Protein AF-A0A0F9KT64-F1 (afdb_monomer)

pLDDT: mean 84.32, std 17.08, range [48.06, 98.5]

Structure (mmCIF, N/CA/C/O backbone):
data_AF-A0A0F9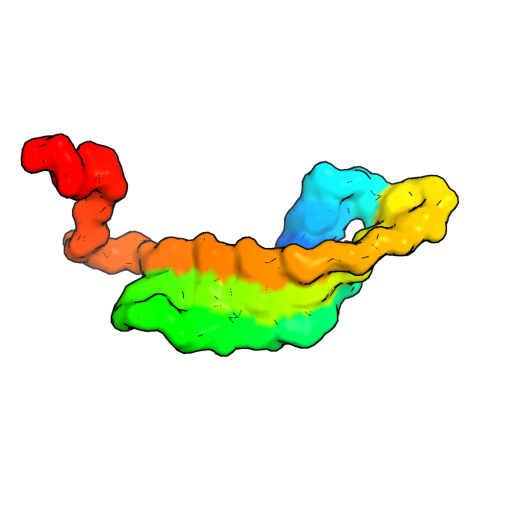KT64-F1
#
_entry.id   AF-A0A0F9KT64-F1
#
loop_
_atom_site.group_PDB
_atom_site.id
_atom_site.type_symbol
_atom_site.label_atom_id
_atom_site.label_alt_id
_atom_site.label_comp_id
_atom_site.label_asym_id
_atom_site.label_entity_id
_atom_site.label_seq_id
_atom_site.pdbx_PDB_ins_code
_atom_site.Cartn_x
_atom_site.Cartn_y
_atom_site.Cartn_z
_atom_site.occupancy
_atom_site.B_iso_or_equiv
_atom_site.auth_seq_id
_atom_site.auth_comp_id
_atom_site.auth_asym_id
_atom_site.auth_atom_id
_atom_site.pdbx_PDB_model_num
ATOM 1 N N . MET A 1 1 ? 13.539 9.089 -4.738 1.00 80.50 1 MET A N 1
ATOM 2 C CA . MET A 1 1 ? 12.473 8.712 -3.791 1.00 80.50 1 MET A CA 1
ATOM 3 C C . MET A 1 1 ? 12.647 7.236 -3.544 1.00 80.50 1 MET A C 1
ATOM 5 O O . MET A 1 1 ? 12.556 6.482 -4.505 1.00 80.50 1 MET A O 1
ATOM 9 N N . THR A 1 2 ? 13.020 6.861 -2.325 1.00 89.25 2 THR A N 1
ATOM 10 C CA . THR A 1 2 ? 13.169 5.453 -1.935 1.00 89.25 2 THR A CA 1
ATOM 11 C C . THR A 1 2 ? 11.792 4.832 -1.643 1.00 89.25 2 THR A C 1
ATOM 13 O O . THR A 1 2 ? 10.818 5.584 -1.498 1.00 89.25 2 THR A O 1
ATOM 16 N N . PRO A 1 3 ? 11.670 3.494 -1.565 1.00 90.50 3 PRO A N 1
ATOM 17 C CA . PRO A 1 3 ? 10.426 2.834 -1.163 1.00 90.50 3 PRO A CA 1
ATOM 18 C C . PRO A 1 3 ? 9.911 3.294 0.207 1.00 90.50 3 PRO A C 1
ATOM 20 O O . PRO A 1 3 ? 8.715 3.505 0.370 1.00 90.50 3 PRO A O 1
ATOM 23 N N . GLU A 1 4 ? 10.799 3.531 1.170 1.00 93.25 4 GLU A N 1
ATOM 24 C CA . GLU A 1 4 ? 10.446 3.964 2.528 1.00 93.25 4 GLU A CA 1
ATOM 25 C C . GLU A 1 4 ? 9.858 5.378 2.509 1.00 93.25 4 GLU A C 1
ATOM 27 O O . GLU A 1 4 ? 8.788 5.625 3.061 1.00 93.25 4 GLU A O 1
ATOM 32 N N . GLN A 1 5 ? 10.505 6.292 1.778 1.00 93.81 5 GLN A N 1
ATOM 33 C CA . GLN A 1 5 ? 9.999 7.651 1.569 1.00 93.81 5 GLN A CA 1
ATOM 34 C C . GLN A 1 5 ? 8.656 7.656 0.830 1.00 93.81 5 GLN A C 1
ATOM 36 O O . GLN A 1 5 ? 7.829 8.544 1.038 1.00 93.81 5 GLN A O 1
ATOM 41 N N . LEU A 1 6 ? 8.443 6.698 -0.077 1.00 93.69 6 LEU A N 1
ATOM 42 C CA . LEU A 1 6 ? 7.171 6.539 -0.770 1.00 93.69 6 LEU A CA 1
ATOM 43 C C . LEU A 1 6 ? 6.084 6.027 0.183 1.00 93.69 6 LEU A C 1
ATOM 45 O O . LEU A 1 6 ? 4.992 6.590 0.193 1.00 93.69 6 LEU A O 1
ATOM 49 N N . ALA A 1 7 ? 6.384 5.013 0.997 1.00 95.94 7 ALA A N 1
ATOM 50 C CA . ALA A 1 7 ? 5.462 4.474 1.991 1.00 95.94 7 ALA A CA 1
ATOM 51 C C . ALA A 1 7 ? 5.018 5.553 2.989 1.00 95.94 7 ALA A C 1
ATOM 53 O O . ALA A 1 7 ? 3.825 5.701 3.230 1.00 95.94 7 ALA A O 1
ATOM 54 N N . GLU A 1 8 ? 5.947 6.364 3.499 1.00 96.62 8 GLU A N 1
ATOM 55 C CA . GLU A 1 8 ? 5.636 7.479 4.402 1.00 96.62 8 GLU A CA 1
ATOM 56 C C . GLU A 1 8 ? 4.693 8.501 3.745 1.00 96.62 8 GLU A C 1
ATOM 58 O O . GLU A 1 8 ? 3.666 8.883 4.309 1.00 96.62 8 GLU A O 1
ATOM 63 N N . ARG A 1 9 ? 4.976 8.887 2.495 1.00 96.06 9 ARG A N 1
ATOM 64 C CA . ARG A 1 9 ? 4.119 9.808 1.733 1.00 96.06 9 ARG A CA 1
ATOM 65 C C . ARG A 1 9 ? 2.729 9.231 1.462 1.00 96.06 9 ARG A C 1
ATOM 67 O O . ARG A 1 9 ? 1.752 9.977 1.522 1.00 96.06 9 ARG A O 1
ATOM 74 N N . LEU A 1 10 ? 2.640 7.937 1.155 1.00 96.81 10 LEU A N 1
ATOM 75 C CA . LEU A 1 10 ? 1.375 7.232 0.942 1.00 96.81 10 LEU A CA 1
ATOM 76 C C . LEU A 1 10 ? 0.554 7.164 2.230 1.00 96.81 10 LEU A C 1
ATOM 78 O O . LEU A 1 10 ? -0.633 7.475 2.186 1.00 96.81 10 LEU A O 1
ATOM 82 N N . THR A 1 11 ? 1.180 6.835 3.363 1.00 97.88 11 THR A N 1
ATOM 83 C CA . THR A 1 11 ? 0.543 6.846 4.688 1.00 97.88 11 THR A CA 1
ATOM 84 C C . THR A 1 11 ? -0.105 8.196 4.962 1.00 97.88 11 THR A C 1
ATOM 86 O O . THR A 1 11 ? -1.305 8.266 5.217 1.00 97.88 11 THR A O 1
ATOM 89 N N . GLU A 1 12 ? 0.656 9.282 4.830 1.00 97.69 12 GLU A N 1
ATOM 90 C CA . GLU A 1 12 ? 0.161 10.631 5.102 1.00 97.69 12 GLU A CA 1
ATOM 91 C C . GLU A 1 12 ? -0.948 11.063 4.134 1.00 97.69 12 GLU A C 1
ATOM 93 O O . GLU A 1 12 ? -1.935 11.688 4.528 1.00 97.69 12 GLU A O 1
ATOM 98 N N . PHE A 1 13 ? -0.820 10.713 2.853 1.00 97.06 13 PHE A N 1
ATOM 99 C CA . PHE A 1 13 ? -1.851 10.987 1.856 1.00 97.06 13 PHE A CA 1
ATOM 100 C C . PHE A 1 13 ? -3.155 10.227 2.140 1.00 97.06 13 PHE A C 1
ATOM 102 O O . PHE A 1 13 ? -4.239 10.818 2.121 1.00 97.06 13 PHE A O 1
ATOM 109 N N . LEU A 1 14 ? -3.064 8.927 2.418 1.00 96.94 14 LEU A N 1
ATOM 110 C CA . LEU A 1 14 ? -4.223 8.078 2.684 1.00 96.94 14 LEU A CA 1
ATOM 111 C C . LEU A 1 14 ? -4.902 8.463 3.995 1.00 96.94 14 LEU A C 1
ATOM 113 O O . LEU A 1 14 ? -6.127 8.540 4.043 1.00 96.94 14 LEU A O 1
ATOM 117 N N . LYS A 1 15 ? -4.115 8.817 5.015 1.00 97.06 15 LYS A N 1
ATOM 118 C CA . LYS A 1 15 ? -4.633 9.303 6.292 1.00 97.06 15 LYS A CA 1
ATOM 119 C C . LYS A 1 15 ? -5.493 10.551 6.112 1.00 97.06 15 LYS A C 1
ATOM 121 O O . LYS A 1 15 ? -6.622 10.587 6.593 1.00 97.06 15 LYS A O 1
ATOM 126 N N . ARG A 1 16 ? -5.001 11.545 5.360 1.00 96.75 16 ARG A N 1
ATOM 127 C CA . ARG A 1 16 ? -5.763 12.771 5.067 1.00 96.75 16 ARG A CA 1
ATOM 128 C C . ARG A 1 16 ? -6.988 12.515 4.192 1.00 96.75 16 ARG A C 1
ATOM 130 O O . ARG A 1 16 ? -8.050 13.044 4.490 1.00 96.75 16 ARG A O 1
ATOM 137 N N . SER A 1 17 ? -6.853 11.720 3.131 1.00 95.19 17 SER A N 1
ATOM 138 C CA . SER A 1 17 ? -7.954 11.479 2.182 1.00 95.19 17 SER A CA 1
ATOM 139 C C . SER A 1 17 ? -9.111 10.674 2.775 1.00 95.19 17 SER A C 1
ATOM 141 O O . SER A 1 17 ? -10.251 10.898 2.385 1.00 95.19 17 SER A O 1
ATOM 143 N N . HIS A 1 18 ? -8.840 9.782 3.730 1.00 92.50 18 HIS A N 1
ATOM 144 C CA . HIS A 1 18 ? -9.862 8.951 4.374 1.00 92.50 18 HIS A CA 1
ATOM 145 C C . HIS A 1 18 ? -10.334 9.502 5.727 1.00 92.50 18 HIS A C 1
ATOM 147 O O . HIS A 1 18 ? -11.156 8.865 6.381 1.00 92.50 18 HIS A O 1
ATOM 153 N N . GLY A 1 19 ? -9.790 10.637 6.193 1.00 94.38 19 GLY A N 1
ATOM 154 C CA . GLY A 1 19 ? -10.008 11.101 7.569 1.00 94.38 19 GLY A CA 1
ATOM 155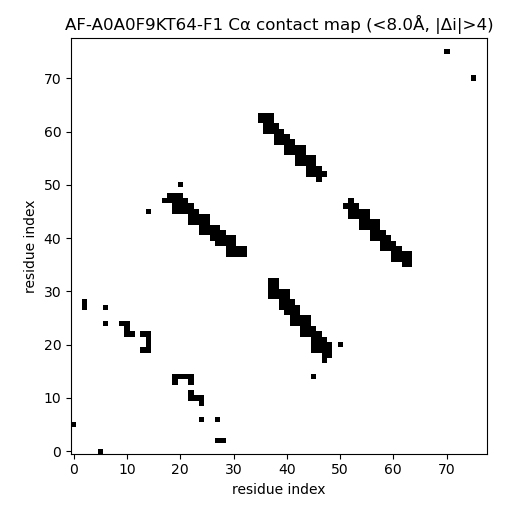 C C . GLY A 1 19 ? -9.627 10.032 8.603 1.00 94.38 19 GLY A C 1
ATOM 156 O O . GLY A 1 19 ? -10.291 9.884 9.629 1.00 94.38 19 GLY A O 1
ATOM 157 N N . ALA A 1 20 ? -8.608 9.227 8.292 1.00 96.44 20 ALA A N 1
ATOM 158 C CA . ALA A 1 20 ? -8.274 8.038 9.058 1.00 96.44 20 ALA A CA 1
ATOM 159 C C . ALA A 1 20 ? -7.503 8.392 10.332 1.00 96.44 20 ALA A C 1
ATOM 161 O O . ALA A 1 20 ? -6.685 9.317 10.370 1.00 96.44 20 ALA A O 1
ATOM 162 N N . ARG A 1 21 ? -7.712 7.592 11.375 1.00 96.62 21 ARG A N 1
ATOM 163 C CA . ARG A 1 21 ? -6.932 7.658 12.609 1.00 96.62 21 ARG A CA 1
ATOM 164 C C . ARG A 1 21 ? -5.511 7.162 12.368 1.00 96.62 21 ARG A C 1
ATOM 166 O O . ARG A 1 21 ? -4.546 7.819 12.770 1.00 96.62 21 ARG A O 1
ATOM 173 N N . SER A 1 22 ? -5.382 6.021 11.697 1.00 97.62 22 SER A N 1
ATOM 174 C CA . SER A 1 22 ? -4.099 5.406 11.372 1.00 97.62 22 SER A CA 1
ATOM 175 C C . SER A 1 22 ? -4.130 4.766 9.982 1.00 97.62 22 SER A C 1
ATOM 177 O O . SER A 1 22 ? -5.181 4.357 9.488 1.00 97.62 22 SER A O 1
ATOM 179 N N . VAL A 1 23 ? -2.966 4.727 9.327 1.00 98.31 23 VAL A N 1
ATOM 180 C CA . VAL A 1 23 ? -2.752 4.011 8.065 1.00 98.31 23 VAL A CA 1
ATOM 181 C C . VAL A 1 23 ? -1.418 3.282 8.147 1.00 98.31 23 VAL A C 1
ATOM 183 O O . VAL A 1 23 ? -0.433 3.841 8.629 1.00 98.31 23 VAL A O 1
ATOM 186 N N . ARG A 1 24 ? -1.378 2.044 7.657 1.00 98.06 24 ARG A N 1
ATOM 187 C CA . ARG A 1 24 ? -0.155 1.255 7.483 1.00 98.06 24 ARG A CA 1
ATOM 188 C C . ARG A 1 24 ? -0.079 0.737 6.056 1.00 98.06 24 ARG A C 1
ATOM 190 O O . ARG A 1 24 ? -1.048 0.176 5.549 1.00 98.06 24 ARG A O 1
ATOM 197 N N . ILE A 1 25 ? 1.084 0.913 5.439 1.00 98.12 25 ILE A N 1
ATOM 198 C CA . ILE A 1 25 ? 1.396 0.381 4.112 1.00 98.12 25 ILE A CA 1
ATOM 199 C C . ILE A 1 25 ? 2.103 -0.962 4.277 1.00 98.12 25 ILE A C 1
ATOM 201 O O . ILE A 1 25 ? 3.106 -1.052 4.983 1.00 98.12 25 ILE A O 1
ATOM 205 N N . GLU A 1 26 ? 1.598 -1.993 3.609 1.00 97.81 26 GLU A N 1
ATOM 206 C CA . GLU A 1 26 ? 2.174 -3.338 3.600 1.00 97.81 26 GLU A CA 1
ATOM 207 C C . GLU A 1 26 ? 2.483 -3.789 2.171 1.00 97.81 26 GLU A C 1
ATOM 209 O O . GLU A 1 26 ? 1.803 -3.408 1.218 1.00 97.81 26 GLU A O 1
ATOM 214 N N . GLY A 1 27 ? 3.518 -4.617 2.010 1.00 96.06 27 GLY A N 1
ATOM 215 C CA . GLY A 1 27 ? 3.814 -5.264 0.727 1.00 96.06 27 GLY A CA 1
ATOM 216 C C . GLY A 1 27 ? 4.149 -4.306 -0.423 1.00 96.06 27 GLY A C 1
ATOM 217 O O . GLY A 1 27 ? 3.923 -4.663 -1.580 1.00 96.06 27 GLY A O 1
ATOM 218 N N . LEU A 1 28 ? 4.670 -3.106 -0.129 1.00 95.75 28 LEU A N 1
ATOM 219 C CA . LEU A 1 28 ? 5.038 -2.122 -1.148 1.00 95.75 28 LEU A CA 1
ATOM 220 C C . LEU A 1 28 ? 6.122 -2.681 -2.073 1.00 95.75 28 LEU A C 1
A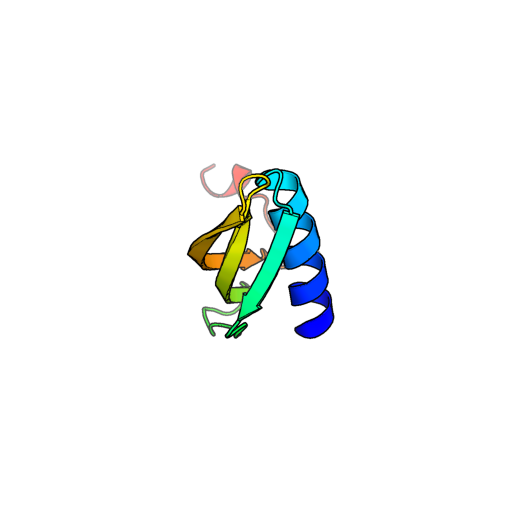TOM 222 O O . LEU A 1 28 ? 7.261 -2.897 -1.664 1.00 95.75 28 LEU A O 1
ATOM 226 N N . ARG A 1 29 ? 5.769 -2.875 -3.342 1.00 93.19 29 ARG A N 1
ATOM 227 C CA . ARG A 1 29 ? 6.678 -3.403 -4.362 1.00 93.19 29 ARG A CA 1
ATOM 228 C C . ARG A 1 29 ? 6.516 -2.675 -5.685 1.00 93.19 29 ARG A C 1
ATOM 230 O O . ARG A 1 29 ? 5.405 -2.312 -6.076 1.00 93.19 29 ARG A O 1
ATOM 237 N N . LEU A 1 30 ? 7.633 -2.497 -6.380 1.00 91.00 30 LEU A N 1
ATOM 238 C CA . LEU A 1 30 ? 7.651 -1.982 -7.740 1.00 91.00 30 LEU A CA 1
ATOM 239 C C . LEU A 1 30 ? 7.227 -3.101 -8.698 1.00 91.00 30 LEU A C 1
ATOM 241 O O . LEU A 1 30 ? 7.834 -4.170 -8.727 1.00 91.00 30 LEU A O 1
ATOM 245 N N . LEU A 1 31 ? 6.189 -2.848 -9.484 1.00 88.88 31 LEU A N 1
ATOM 246 C CA . LEU A 1 31 ? 5.799 -3.673 -10.616 1.00 88.88 31 LEU A CA 1
ATOM 247 C C . LEU A 1 31 ? 6.581 -3.199 -11.842 1.00 88.88 31 LEU A C 1
ATOM 249 O O . LEU A 1 31 ? 6.505 -2.032 -12.235 1.00 88.88 31 LEU A O 1
ATOM 253 N N . THR A 1 32 ? 7.347 -4.097 -12.450 1.00 75.06 32 THR A N 1
ATOM 254 C CA . THR A 1 32 ? 8.067 -3.812 -13.690 1.00 75.06 32 THR A CA 1
ATOM 255 C C . THR A 1 32 ? 7.073 -3.769 -14.851 1.00 75.06 32 THR A C 1
ATOM 257 O O . THR A 1 32 ? 6.407 -4.753 -15.158 1.00 75.06 32 THR A O 1
ATOM 260 N N . GLY A 1 33 ? 6.936 -2.606 -15.493 1.00 62.47 33 GLY A N 1
ATOM 261 C CA . GLY A 1 33 ? 5.983 -2.408 -16.584 1.00 62.47 33 GLY A CA 1
ATOM 262 C C . GLY A 1 33 ? 6.414 -1.293 -17.530 1.00 62.47 33 GLY A C 1
ATOM 263 O O . GLY A 1 33 ? 6.050 -0.140 -17.325 1.00 62.47 33 GLY A O 1
ATOM 264 N N . GLY A 1 34 ? 7.154 -1.658 -18.583 1.00 60.50 34 GLY A N 1
ATOM 265 C CA . GLY A 1 34 ? 7.501 -0.782 -19.709 1.00 60.50 34 GLY A CA 1
ATOM 266 C C . GLY A 1 34 ? 8.466 0.368 -19.384 1.00 60.50 34 GLY A C 1
ATOM 267 O O . GLY A 1 34 ? 8.568 0.836 -18.256 1.00 60.50 34 GLY A O 1
ATOM 268 N N . ALA A 1 35 ? 9.181 0.840 -20.406 1.00 56.09 35 ALA A N 1
ATOM 269 C CA . ALA A 1 35 ? 10.394 1.664 -20.316 1.00 56.09 35 ALA A CA 1
ATOM 270 C C . ALA A 1 35 ? 10.275 3.061 -19.655 1.00 56.09 35 ALA A C 1
ATOM 272 O O . ALA A 1 35 ? 11.250 3.807 -19.659 1.00 56.09 35 ALA A O 1
ATOM 273 N N . SER A 1 36 ? 9.126 3.456 -19.095 1.00 62.34 36 SER A N 1
ATOM 274 C CA . SER A 1 36 ? 8.944 4.818 -18.569 1.00 62.34 36 SER A CA 1
ATOM 275 C C . SER A 1 36 ? 8.053 4.965 -17.332 1.00 62.34 36 SER A C 1
ATOM 277 O O . SER A 1 36 ? 8.111 6.005 -16.680 1.00 62.34 36 SER A O 1
ATOM 279 N N . ARG A 1 37 ? 7.247 3.964 -16.953 1.00 67.88 37 ARG A N 1
ATOM 280 C CA . ARG A 1 37 ? 6.250 4.106 -15.876 1.00 67.88 37 ARG A CA 1
ATOM 281 C C . ARG A 1 37 ? 6.671 3.338 -14.631 1.00 67.88 37 ARG A C 1
ATOM 283 O O . ARG A 1 37 ? 6.952 2.146 -14.696 1.00 67.88 37 ARG A O 1
ATOM 290 N N . GLN A 1 38 ? 6.661 4.007 -13.479 1.00 81.69 38 GLN A N 1
ATOM 291 C CA . GLN A 1 38 ? 6.822 3.329 -12.193 1.00 81.69 38 GLN A CA 1
ATOM 292 C C . GLN A 1 38 ? 5.442 2.977 -11.651 1.00 81.69 38 GLN A C 1
ATOM 294 O O . GLN A 1 38 ? 4.688 3.858 -11.238 1.00 81.69 38 GLN A O 1
ATOM 299 N N . THR A 1 39 ? 5.107 1.691 -11.659 1.00 89.56 39 THR A N 1
ATOM 300 C CA . THR A 1 39 ? 3.866 1.196 -11.057 1.00 89.56 39 THR A CA 1
ATOM 301 C C . THR A 1 39 ? 4.205 0.501 -9.750 1.00 89.56 39 THR A C 1
ATOM 303 O O . THR A 1 39 ? 5.078 -0.355 -9.731 1.00 89.56 39 THR A O 1
ATOM 306 N N . TRP A 1 40 ? 3.533 0.850 -8.662 1.00 92.94 40 TRP A N 1
ATOM 307 C CA . TRP A 1 40 ? 3.726 0.229 -7.353 1.00 92.94 40 TRP A CA 1
ATOM 308 C C . TRP A 1 40 ? 2.441 -0.458 -6.911 1.00 92.94 40 TRP A C 1
ATOM 310 O O . TRP A 1 40 ? 1.365 0.109 -7.090 1.00 92.94 40 TRP A O 1
ATOM 320 N N . SER A 1 41 ? 2.545 -1.643 -6.309 1.00 95.81 41 SER A N 1
ATOM 321 C CA . SER A 1 41 ? 1.425 -2.297 -5.619 1.00 95.81 41 SER A CA 1
ATOM 322 C C . SER A 1 41 ? 1.679 -2.358 -4.124 1.00 95.81 41 SER A C 1
ATOM 324 O O . SER A 1 41 ? 2.817 -2.610 -3.726 1.00 95.81 41 SER A O 1
ATOM 326 N N . PHE A 1 42 ? 0.633 -2.188 -3.324 1.00 97.56 42 PHE A N 1
ATOM 327 C CA . PHE A 1 42 ? 0.691 -2.287 -1.869 1.00 97.56 42 PHE A CA 1
ATOM 328 C C . PHE A 1 42 ? -0.706 -2.528 -1.291 1.00 97.56 42 PHE A C 1
ATOM 330 O O . PHE A 1 42 ? -1.709 -2.250 -1.947 1.00 97.56 42 PHE A O 1
ATOM 337 N N . ASP A 1 43 ? -0.757 -2.989 -0.047 1.00 98.44 43 ASP A N 1
ATOM 338 C CA . ASP A 1 43 ? -1.974 -2.970 0.756 1.00 98.44 43 ASP A CA 1
ATOM 339 C C . ASP A 1 43 ? -1.943 -1.770 1.706 1.00 98.44 43 ASP A C 1
ATOM 341 O O . ASP A 1 43 ? -0.928 -1.499 2.353 1.00 98.44 43 ASP A O 1
ATOM 345 N N . ALA A 1 44 ? -3.062 -1.061 1.813 1.00 98.31 44 ALA A N 1
ATOM 346 C CA . ALA A 1 44 ? -3.293 -0.055 2.837 1.00 98.31 44 ALA A CA 1
ATOM 347 C C . ALA A 1 44 ? -4.235 -0.624 3.896 1.00 98.31 44 ALA A C 1
ATOM 349 O O . ALA A 1 44 ? -5.373 -0.985 3.598 1.00 98.31 44 ALA A O 1
ATOM 350 N N . VAL A 1 45 ? -3.765 -0.689 5.138 1.00 98.50 45 VAL A N 1
ATOM 351 C CA . VAL A 1 45 ? -4.604 -0.996 6.297 1.00 98.50 45 VAL A CA 1
ATOM 352 C C . VAL A 1 45 ? -4.976 0.322 6.959 1.00 98.50 45 VAL A C 1
ATOM 354 O O . VAL A 1 45 ? -4.103 1.022 7.470 1.00 98.50 45 VAL A O 1
ATOM 357 N N . ILE A 1 46 ? -6.257 0.673 6.888 1.00 98.25 46 ILE A N 1
ATOM 358 C CA . ILE A 1 46 ? -6.810 1.981 7.243 1.00 98.25 46 ILE A CA 1
ATOM 359 C C . ILE A 1 46 ? -7.740 1.801 8.438 1.00 98.25 46 ILE A C 1
ATOM 361 O O . ILE A 1 46 ? -8.714 1.058 8.356 1.00 98.25 46 ILE A O 1
ATOM 365 N N . GLU A 1 47 ? -7.453 2.495 9.534 1.00 98.19 47 GLU A N 1
ATOM 366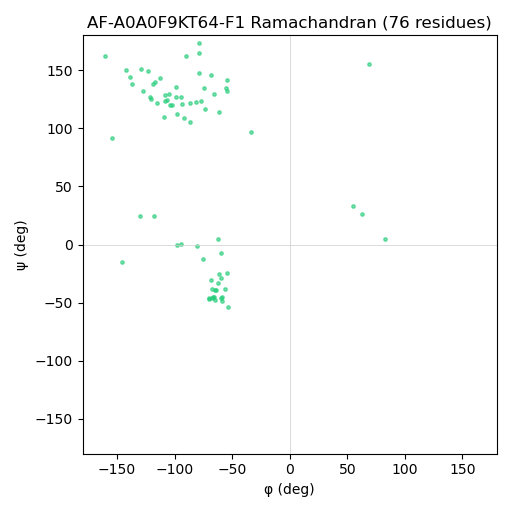 C CA . GLU A 1 47 ? -8.323 2.567 10.707 1.00 98.19 47 GLU A CA 1
ATOM 367 C C . GLU A 1 47 ? -9.062 3.906 10.697 1.00 98.19 47 GLU A C 1
ATOM 369 O O . GLU A 1 47 ? -8.434 4.971 10.726 1.00 98.19 47 GLU A O 1
ATOM 374 N N . ASN A 1 48 ? -10.392 3.880 10.652 1.00 94.94 48 ASN A N 1
ATOM 375 C CA . ASN A 1 48 ? -11.187 5.104 10.702 1.00 94.94 48 ASN A CA 1
ATOM 376 C C . ASN A 1 48 ? -11.306 5.654 12.139 1.00 94.94 48 ASN A C 1
ATOM 378 O O . ASN A 1 48 ? -10.875 5.035 13.112 1.00 94.94 48 ASN A O 1
ATOM 382 N N . ALA A 1 49 ? -11.893 6.844 12.290 1.00 90.56 49 ALA A N 1
ATOM 383 C CA . ALA A 1 49 ? -12.082 7.462 1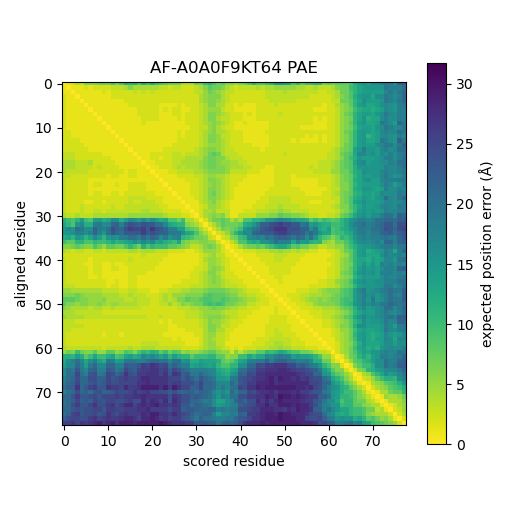3.606 1.00 90.56 49 ALA A CA 1
ATOM 384 C C . ALA A 1 49 ? -12.977 6.633 14.555 1.00 90.56 49 ALA A C 1
ATOM 386 O O . ALA A 1 49 ? -12.834 6.742 15.771 1.00 90.56 49 ALA A O 1
ATOM 387 N N . GLY A 1 50 ? -13.863 5.794 14.008 1.00 92.94 50 GLY A N 1
ATOM 388 C CA . GLY A 1 50 ? -14.714 4.868 14.760 1.00 92.94 50 GLY A CA 1
ATOM 389 C C . GLY A 1 50 ? -14.019 3.569 15.181 1.00 92.94 50 GLY A C 1
ATOM 390 O O . GLY A 1 50 ? -14.647 2.746 15.840 1.00 92.94 50 GLY A O 1
ATOM 391 N N . GLY A 1 51 ? -12.742 3.380 14.825 1.00 93.25 51 GLY A N 1
ATOM 392 C CA . GLY A 1 51 ? -11.960 2.184 15.152 1.00 93.25 51 GLY A CA 1
ATOM 393 C C . GLY A 1 51 ? -12.180 0.998 14.210 1.00 93.25 51 GLY A C 1
ATOM 394 O O . GLY A 1 51 ? -11.626 -0.074 14.442 1.00 93.25 51 GLY A O 1
ATOM 395 N N . GLU A 1 52 ? -12.964 1.159 13.142 1.00 96.62 52 GLU A N 1
ATOM 396 C CA . GLU A 1 52 ? -13.103 0.125 12.118 1.00 96.62 52 GLU A CA 1
ATOM 397 C C . GLU A 1 52 ? -11.838 0.076 11.257 1.00 96.62 52 GLU A C 1
ATOM 399 O O . GLU A 1 52 ? -11.328 1.109 10.811 1.00 96.62 52 GLU A O 1
ATOM 404 N N . VAL A 1 53 ? -11.350 -1.140 11.008 1.00 97.69 53 VAL A N 1
ATOM 405 C CA . VAL A 1 53 ? -10.149 -1.398 10.215 1.00 97.69 53 VAL A CA 1
ATOM 406 C C . VAL A 1 53 ? -10.539 -2.006 8.874 1.00 97.69 53 VAL A C 1
ATOM 408 O O . VAL A 1 53 ? -11.149 -3.072 8.819 1.00 97.69 53 VAL A O 1
ATOM 411 N N . ASN A 1 54 ? -10.120 -1.361 7.788 1.00 96.75 54 ASN A N 1
ATOM 412 C CA . ASN A 1 54 ? -10.318 -1.828 6.422 1.00 96.75 54 ASN A CA 1
ATOM 413 C C . ASN A 1 54 ? -8.963 -2.064 5.735 1.00 96.75 54 ASN A C 1
ATOM 415 O O . ASN A 1 54 ? -8.037 -1.266 5.883 1.00 96.75 54 ASN A O 1
ATOM 419 N N . ARG A 1 55 ? -8.842 -3.161 4.979 1.00 97.88 55 ARG A N 1
ATOM 420 C CA . ARG A 1 55 ? -7.677 -3.453 4.134 1.00 97.88 55 ARG A CA 1
ATOM 421 C C . ARG A 1 55 ? -8.048 -3.247 2.670 1.00 97.88 55 ARG A C 1
ATOM 423 O O . ARG A 1 55 ? -8.955 -3.904 2.168 1.00 97.88 55 ARG A O 1
ATOM 430 N N . GLN A 1 56 ? -7.285 -2.407 1.979 1.00 97.50 56 GLN A N 1
ATOM 431 C CA . GLN A 1 56 ? -7.458 -2.132 0.555 1.00 97.50 56 GLN A CA 1
ATOM 432 C C . GLN A 1 56 ? -6.189 -2.477 -0.222 1.00 97.50 56 GLN A C 1
ATOM 434 O O . GLN A 1 56 ? -5.115 -1.969 0.096 1.00 97.50 56 GLN A O 1
ATOM 439 N N . ALA A 1 57 ? -6.323 -3.288 -1.270 1.00 97.75 57 ALA A N 1
ATOM 440 C CA . ALA A 1 57 ? -5.255 -3.510 -2.240 1.00 97.75 57 ALA A CA 1
ATOM 441 C C . ALA A 1 57 ? -5.237 -2.353 -3.251 1.00 97.75 57 ALA A C 1
ATOM 443 O O . ALA A 1 57 ? -6.247 -2.081 -3.904 1.00 97.75 57 ALA A O 1
ATOM 444 N N . LEU A 1 58 ? -4.102 -1.661 -3.383 1.00 96.88 58 LEU A N 1
ATOM 445 C CA . LEU A 1 58 ? -3.978 -0.425 -4.158 1.00 96.88 58 LEU A CA 1
ATOM 446 C C . LEU A 1 58 ? -2.805 -0.472 -5.146 1.00 96.88 58 LEU A C 1
ATOM 448 O O . LEU A 1 58 ? -1.781 -1.123 -4.923 1.00 96.88 58 LEU A O 1
ATOM 452 N N . ILE A 1 59 ? -2.957 0.274 -6.244 1.00 94.38 59 ILE A N 1
ATOM 453 C CA . ILE A 1 59 ? -1.920 0.494 -7.256 1.00 94.38 59 ILE A CA 1
ATOM 454 C C . ILE A 1 59 ? -1.632 1.992 -7.367 1.00 94.38 59 ILE A C 1
ATOM 456 O O . ILE A 1 59 ? -2.532 2.783 -7.648 1.00 94.38 59 ILE A O 1
ATOM 460 N N . LEU A 1 60 ?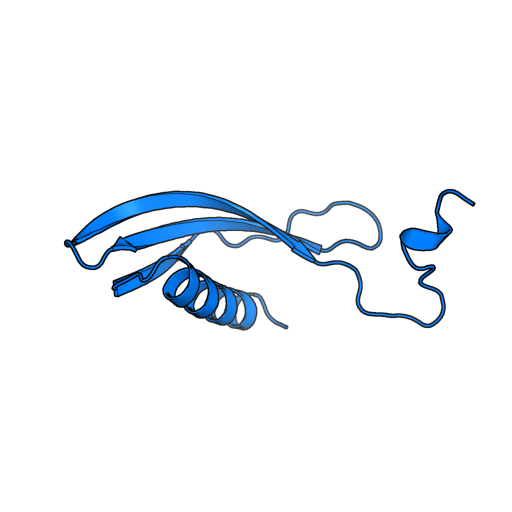 -0.365 2.381 -7.220 1.00 92.19 60 LEU A N 1
ATOM 461 C CA . LEU A 1 60 ? 0.114 3.722 -7.553 1.00 92.19 60 LEU A CA 1
ATOM 462 C C . LEU A 1 60 ? 0.771 3.697 -8.932 1.00 92.19 60 LEU A C 1
ATOM 464 O O . LEU A 1 60 ? 1.706 2.935 -9.170 1.00 92.19 60 LEU A O 1
ATOM 468 N N . ARG A 1 61 ? 0.334 4.586 -9.823 1.00 89.25 61 ARG A N 1
ATOM 469 C CA . ARG A 1 61 ? 0.961 4.806 -11.130 1.00 89.25 61 ARG A CA 1
ATOM 470 C C . ARG A 1 61 ? 1.667 6.156 -11.117 1.00 89.25 61 ARG A C 1
ATOM 472 O O . ARG A 1 61 ? 1.010 7.189 -11.068 1.00 89.25 61 ARG A O 1
ATOM 479 N N . GLY A 1 62 ? 2.996 6.136 -11.131 1.00 79.31 62 GLY A N 1
ATOM 480 C CA . GLY A 1 62 ? 3.820 7.326 -11.299 1.00 79.31 62 GLY A CA 1
ATOM 481 C C . GLY A 1 62 ? 4.171 7.525 -12.769 1.00 79.31 62 GLY A C 1
ATOM 482 O O . GLY A 1 62 ? 4.804 6.656 -13.376 1.00 79.31 62 GLY A O 1
ATOM 483 N N . AS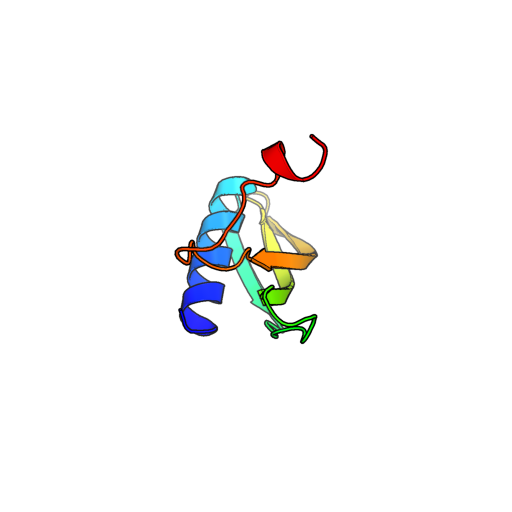P A 1 63 ? 3.785 8.667 -13.332 1.00 66.62 63 ASP A N 1
ATOM 484 C CA . ASP A 1 63 ? 4.286 9.086 -14.638 1.00 66.62 63 ASP A CA 1
ATOM 485 C C . ASP A 1 63 ? 5.785 9.431 -14.549 1.00 66.62 63 ASP A C 1
ATOM 487 O O . ASP A 1 63 ? 6.249 9.931 -13.512 1.00 66.62 63 ASP A O 1
ATOM 491 N N . PRO A 1 64 ? 6.571 9.165 -15.609 1.00 57.81 64 PRO A N 1
ATOM 492 C CA . PRO A 1 64 ? 7.964 9.589 -15.662 1.00 57.81 64 PRO A CA 1
ATOM 493 C C . PRO A 1 64 ? 8.048 11.098 -15.417 1.00 57.81 64 PRO A C 1
ATOM 495 O O . PRO A 1 64 ? 7.318 11.889 -16.017 1.00 57.81 64 PRO A O 1
ATOM 498 N N . ARG A 1 65 ? 8.952 11.515 -14.521 1.00 55.50 65 ARG A N 1
ATOM 499 C CA . ARG A 1 65 ? 9.231 12.939 -14.293 1.00 55.50 65 ARG A CA 1
ATOM 500 C C . ARG A 1 65 ? 9.617 13.588 -15.626 1.00 55.50 65 ARG A C 1
ATOM 502 O O . ARG A 1 65 ? 10.429 13.016 -16.346 1.00 55.50 65 ARG A O 1
ATOM 509 N N . ARG A 1 66 ? 9.047 14.771 -15.907 1.00 50.84 66 ARG A N 1
ATOM 510 C CA . ARG A 1 66 ? 9.324 15.650 -17.062 1.00 50.84 66 ARG A CA 1
ATOM 511 C C . ARG A 1 66 ? 10.801 15.587 -17.487 1.00 50.84 66 ARG A C 1
ATOM 513 O O . ARG A 1 66 ? 11.641 16.262 -16.901 1.00 50.84 66 AR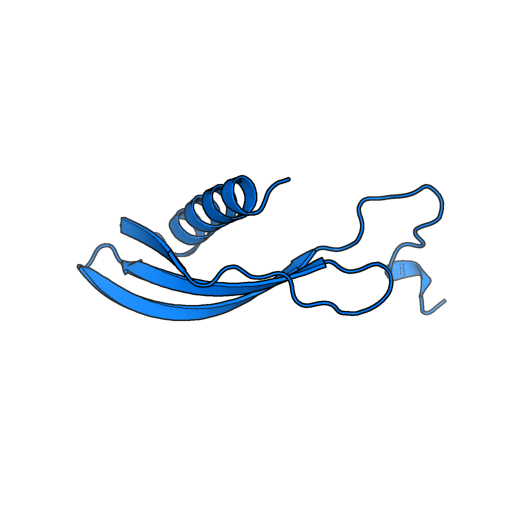G A O 1
ATOM 520 N N . GLY A 1 67 ? 11.105 14.770 -18.490 1.00 48.06 67 GLY A N 1
ATOM 521 C CA . GLY A 1 67 ? 12.316 14.887 -19.298 1.00 48.06 67 GLY A CA 1
ATOM 522 C C . GLY A 1 67 ? 12.030 15.789 -20.504 1.00 48.06 67 GLY A C 1
ATOM 523 O O . GLY A 1 67 ? 10.858 15.972 -20.839 1.00 48.06 67 GLY A O 1
ATOM 524 N N . PRO A 1 68 ? 13.057 16.334 -21.178 1.00 52.06 68 PRO A N 1
ATOM 525 C CA . PRO A 1 68 ? 12.898 17.311 -22.265 1.00 52.06 68 PRO A CA 1
ATOM 526 C C . PRO A 1 68 ? 12.073 16.827 -23.477 1.00 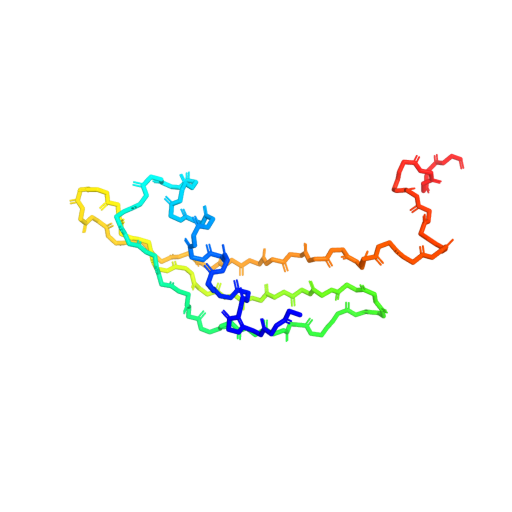52.06 68 PRO A C 1
ATOM 528 O O . PRO A 1 68 ? 11.745 17.638 -24.330 1.00 52.06 68 PRO A O 1
ATOM 531 N N . ASN A 1 69 ? 11.691 15.544 -23.531 1.00 53.62 69 ASN A N 1
ATOM 532 C CA . ASN A 1 69 ? 10.941 14.921 -24.628 1.00 53.62 69 ASN A CA 1
ATOM 533 C C . ASN A 1 69 ? 9.562 14.361 -24.221 1.00 53.62 69 ASN A C 1
ATOM 535 O O . ASN A 1 69 ? 9.070 13.431 -24.858 1.00 53.62 69 ASN A O 1
ATOM 539 N N . LEU A 1 70 ? 8.924 14.863 -23.157 1.00 56.41 70 LEU A N 1
ATOM 540 C CA . LEU A 1 70 ? 7.567 14.419 -22.820 1.00 56.41 70 LEU A CA 1
ATOM 541 C C . LEU A 1 70 ? 6.530 15.252 -23.587 1.00 56.41 70 LEU A C 1
ATOM 543 O O . LEU A 1 70 ? 6.276 16.402 -23.228 1.00 56.41 70 LEU A O 1
ATOM 547 N N . MET A 1 71 ? 5.909 14.670 -24.617 1.00 55.69 71 MET A N 1
ATOM 548 C CA . MET A 1 71 ? 4.682 15.246 -25.168 1.00 55.69 71 MET A CA 1
ATOM 549 C C . MET A 1 71 ? 3.571 15.161 -24.107 1.00 55.69 71 MET A C 1
ATOM 551 O O . MET A 1 71 ? 3.370 14.092 -23.522 1.00 55.69 71 MET A O 1
ATOM 555 N N . PRO A 1 72 ? 2.861 16.263 -23.811 1.00 58.53 72 PRO A N 1
ATOM 556 C CA . PRO A 1 72 ? 1.658 16.232 -22.994 1.00 58.53 72 PRO A CA 1
ATOM 557 C C . PRO A 1 72 ? 0.663 15.234 -23.585 1.00 58.53 72 PRO A C 1
ATOM 559 O O . PRO A 1 72 ? 0.491 15.179 -24.798 1.00 58.53 72 PRO A O 1
ATOM 562 N N . ARG A 1 73 ? -0.039 14.486 -22.728 1.00 57.09 73 ARG A N 1
ATOM 563 C CA . ARG A 1 73 ? -1.100 13.539 -23.131 1.00 57.09 73 ARG A CA 1
ATOM 564 C C . ARG A 1 73 ? -2.196 14.197 -23.986 1.00 57.09 73 ARG A C 1
ATOM 566 O O . ARG A 1 73 ? -2.863 13.538 -24.770 1.00 57.09 73 ARG A O 1
ATOM 573 N N . GLU A 1 74 ? -2.344 15.508 -23.836 1.00 62.16 74 GLU A N 1
ATOM 574 C CA . GLU A 1 74 ? -3.205 16.401 -24.618 1.00 62.16 74 GLU A CA 1
ATOM 575 C C . GLU A 1 74 ? -2.858 16.396 -26.119 1.00 62.16 74 GLU A C 1
ATOM 577 O O . GLU A 1 74 ? -3.738 16.597 -26.945 1.00 62.16 74 GLU A O 1
ATOM 582 N N . MET A 1 75 ? -1.591 16.137 -26.466 1.00 58.91 75 MET A N 1
ATOM 583 C CA . MET A 1 75 ? -1.074 16.097 -27.840 1.00 58.91 75 MET A CA 1
ATOM 584 C C . MET A 1 75 ? -1.051 14.686 -28.455 1.00 58.91 75 MET A C 1
ATOM 586 O O . MET A 1 75 ? -0.631 14.538 -29.595 1.00 58.91 75 MET A O 1
ATOM 590 N N . GLU A 1 76 ? -1.482 13.639 -27.742 1.00 56.53 76 GLU A N 1
ATOM 591 C CA . GLU A 1 76 ? -1.406 12.246 -28.229 1.00 56.53 76 GLU A CA 1
ATOM 592 C C . GLU A 1 76 ? -2.475 11.911 -29.296 1.00 56.53 76 GLU A C 1
ATOM 594 O O . GLU A 1 76 ? -2.372 10.886 -29.964 1.00 56.53 76 GLU A O 1
ATOM 599 N N . TYR A 1 77 ? -3.480 12.777 -29.483 1.00 55.75 77 TYR A N 1
ATOM 600 C CA . TYR A 1 77 ? -4.625 12.549 -30.383 1.00 55.75 77 TYR A CA 1
ATOM 601 C C . TYR A 1 77 ? -4.913 13.719 -31.346 1.00 55.75 77 TYR A C 1
ATOM 603 O O . TYR A 1 77 ? -6.060 13.879 -31.766 1.00 55.75 77 TYR A O 1
ATOM 611 N N . ALA A 1 78 ? -3.914 14.555 -31.654 1.00 50.53 78 ALA A N 1
ATOM 612 C CA . ALA A 1 78 ? -4.044 15.623 -32.654 1.00 50.53 78 ALA A CA 1
ATOM 613 C C . ALA A 1 78 ? -3.786 15.115 -34.080 1.00 50.53 78 ALA A C 1
ATOM 615 O O . ALA A 1 78 ? -2.866 14.282 -34.250 1.00 50.53 78 ALA A O 1
#

Secondary structure (DSSP, 8-state):
--HHHHHHHHHHHHHHHTT-SEEEEEEEEEEP-TTT-EEEEEEEEEE-TTS-EEEEEEEEEEPPP--TT---GGGTT-

Mean predicted aligned error: 8.59 Å

Sequence (78 aa):
MTPEQLAERLTEFLKRSHGARSVRIEGLRLLTGGASRQTWSFDAVIENAGGEVNRQALILRGDPRRGPNLMPREMEYA

Foldseek 3Di:
DDLVVVQVVVFVVCCVVQVFPGKGWAPWDWDDDDDFKTKIWIWIFTQHPVRDTDIDTDIDIDGHPDDVPDDPPVPPPD

Radius of gyration: 15.66 Å; Cα contacts (8 Å, |Δi|>4): 114; chains: 1; bounding box: 28×23×48 Å

Nearest PDB structures (foldseek):
  8f3t-assembly1_A  TM=6.256E-01  e=6.317E-02  Enterococcus faecium
  8f3p-assembly1_A  TM=5.142E-01  e=5.966E-02  Enterococcus faecium
  4lso-assembly1_A  TM=7.010E-01  e=1.474E+00  Bartonella quintana JK 31
  4kz1-assembly1_A-2  TM=7.025E-01  e=2.201E+00  Bartonella grahamii as4aup
  4mei-assembly1_A-2  TM=6.235E-01  e=2.331E+00  Bartonella tribocorum CIP 105476

Organism: NCBI:txid412755

Solvent-accessible surface area (backbone atoms only — not comparable to full-atom values): 4734 Å² total; per-residue (Å²): 134,54,72,67,61,46,44,55,52,49,31,58,51,50,21,63,76,65,61,29,69,42,52,45,74,40,78,76,41,80,48,90,56,70,101,58,42,52,32,33,38,30,35,41,41,37,24,36,78,87,68,52,74,46,78,43,83,45,75,50,79,43,75,59,74,91,52,102,80,66,76,56,79,86,64,76,81,117